Protein AF-A0A662YJ59-F1 (afdb_monomer)

Mean predicted aligned error: 14.75 Å

Foldseek 3Di:
DDDDDDDDDDDDDDDDDDPDDDPPPPDPPPVCPVVVVVVVVVPPDPFDDKFKFFWADDPDPQKTKTKGWDWDQDPPPRDIDIDIDIAIEGHNVSPDDHGFMFIWGADDDPDPGYGIYTDDGPDDDDD

pLDDT: mean 77.28, std 21.91, range [37.31, 97.69]

Solvent-accessible surface area (backbone atoms only — not comparable to full-atom values): 8258 Å² total; per-residue (Å²): 141,81,89,77,89,81,83,92,79,89,83,81,88,82,86,88,86,80,94,82,72,76,85,69,74,77,71,80,56,81,84,54,64,68,56,61,60,55,57,67,71,58,77,70,68,88,71,79,80,67,46,61,30,35,30,72,42,67,87,49,85,49,31,36,36,31,39,32,73,43,81,44,66,39,90,89,77,63,51,76,44,81,48,76,50,79,44,42,27,37,35,90,81,64,82,72,56,68,55,19,33,36,35,33,38,78,51,74,72,80,48,100,71,29,38,31,32,63,75,46,76,78,41,81,56,89,128

Nearest PDB structures (foldseek):
  7bog-assembly1_Q  TM=9.750E-01  e=1.475E-09  Escherichia coli K-12
  8fmw-assembly1_Q  TM=9.806E-01  e=3.264E-09  Borreliella burgdorferi B31
  7ryh-assembly1_q  TM=9.767E-01  e=4.334E-09  Acinetobacter baumannii AB0057
  8uu8-assembly1_q  TM=9.614E-01  e=5.756E-09  Listeria innocua
  4v61-assembly1_AQ  TM=9.053E-01  e=2.820E-08  Spinacia oleracea

Secondary structure (DSSP, 8-state):
-------------------------PPPPGGGHHHHHHHHTT----PPPPEEEEEEEEEETTEEEEEEEEEEE-TTT--EEEEEEEEEEE-SS--PPTT-EEEEEE-S-SSSSEEEEEEEEEEPPP-

Radius of gyration: 36.45 Å; Cα contacts (8 Å, |Δi|>4): 183; chains: 1; bounding box: 89×34×108 Å

Structure (mmCIF, N/CA/C/O backbone):
data_AF-A0A662YJ59-F1
#
_entry.id   AF-A0A662YJ59-F1
#
loop_
_atom_site.group_PDB
_atom_site.id
_atom_site.type_symbol
_atom_site.label_atom_id
_atom_site.label_alt_id
_atom_site.label_comp_id
_atom_site.label_asym_id
_atom_site.label_entity_id
_atom_site.label_seq_id
_atom_site.pdbx_PDB_ins_code
_atom_site.Cartn_x
_atom_site.Cartn_y
_atom_site.Cartn_z
_atom_site.occupancy
_atom_site.B_iso_or_equiv
_atom_site.auth_seq_id
_atom_site.auth_comp_id
_atom_site.auth_asym_id
_atom_site.auth_atom_id
_atom_site.pdbx_PDB_model_num
ATOM 1 N N . MET A 1 1 ? -72.905 0.671 -84.821 1.00 39.66 1 MET A N 1
ATOM 2 C CA . MET A 1 1 ? -72.438 -0.601 -85.417 1.00 39.66 1 MET A CA 1
ATOM 3 C C . MET A 1 1 ? -71.381 -1.158 -84.478 1.00 39.66 1 MET A C 1
ATOM 5 O O . MET A 1 1 ? -70.405 -0.465 -84.283 1.00 39.66 1 MET A O 1
ATOM 9 N N . ILE A 1 2 ? -71.485 -2.281 -83.779 1.00 41.47 2 ILE A N 1
ATOM 10 C CA . ILE A 1 2 ? -72.395 -3.428 -83.763 1.00 41.47 2 ILE A CA 1
ATOM 11 C C . ILE A 1 2 ? -72.377 -3.929 -82.307 1.00 41.47 2 ILE A C 1
ATOM 13 O O . ILE A 1 2 ? -71.317 -4.007 -81.693 1.00 41.47 2 ILE A O 1
ATOM 17 N N . ALA A 1 3 ? -73.547 -4.252 -81.766 1.00 42.38 3 ALA A N 1
ATOM 18 C CA . ALA A 1 3 ? -73.689 -5.067 -80.566 1.00 42.38 3 ALA A CA 1
ATOM 19 C C . ALA A 1 3 ? -73.486 -6.548 -80.919 1.00 42.38 3 ALA A C 1
ATOM 21 O O . ALA A 1 3 ? -74.060 -6.982 -81.909 1.00 42.38 3 ALA A O 1
ATOM 22 N N . LEU A 1 4 ? -72.756 -7.321 -80.109 1.00 44.25 4 LEU A N 1
ATOM 23 C CA . LEU A 1 4 ? -72.927 -8.778 -79.936 1.00 44.25 4 LEU A CA 1
ATOM 24 C C . LEU A 1 4 ? -72.083 -9.2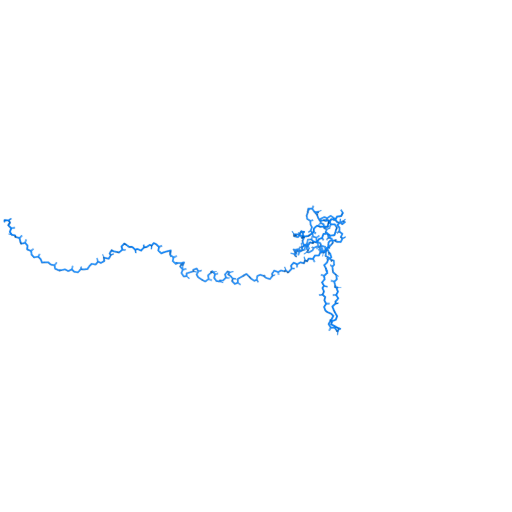13 -78.717 1.00 44.25 4 LEU A C 1
ATOM 26 O O . LEU A 1 4 ? -70.880 -8.998 -78.707 1.00 44.25 4 LEU A O 1
ATOM 30 N N . LEU A 1 5 ? -72.738 -9.587 -77.604 1.00 45.75 5 LEU A N 1
ATOM 31 C CA . LEU A 1 5 ? -72.899 -10.979 -77.112 1.00 45.75 5 LEU A CA 1
ATOM 32 C C . LEU A 1 5 ? -71.597 -11.541 -76.485 1.00 45.75 5 LEU A C 1
ATOM 34 O O . LEU A 1 5 ? -70.554 -11.469 -77.104 1.00 45.75 5 LEU A O 1
ATOM 38 N N . LYS A 1 6 ? -71.550 -12.201 -75.321 1.00 42.75 6 LYS A N 1
ATOM 39 C CA . LYS A 1 6 ? -72.564 -12.841 -74.469 1.00 42.75 6 LYS A CA 1
ATOM 40 C C . LYS A 1 6 ? -71.873 -13.320 -73.171 1.00 42.75 6 LYS A C 1
ATOM 42 O O . LYS A 1 6 ? -70.722 -13.727 -73.238 1.00 42.75 6 LYS A O 1
ATOM 47 N N . CYS A 1 7 ? -72.650 -13.374 -72.084 1.00 37.31 7 CYS A N 1
ATOM 48 C CA . CYS A 1 7 ? -72.595 -14.318 -70.947 1.00 37.31 7 CYS A CA 1
ATOM 49 C C . CYS A 1 7 ? -71.310 -14.390 -70.093 1.00 37.31 7 CYS A C 1
ATOM 51 O O . CYS A 1 7 ? -70.270 -14.853 -70.530 1.00 37.31 7 CYS A O 1
ATOM 53 N N . CYS A 1 8 ? -71.351 -13.895 -68.852 1.00 49.09 8 CYS A N 1
ATOM 54 C CA . CYS A 1 8 ? -71.787 -14.624 -67.641 1.00 49.09 8 CYS A CA 1
ATOM 55 C C . CYS A 1 8 ? -70.933 -15.855 -67.302 1.00 49.09 8 CYS A C 1
ATOM 57 O O . CYS A 1 8 ? -71.225 -16.945 -67.780 1.00 49.09 8 CYS A O 1
ATOM 59 N N . ALA A 1 9 ? -70.005 -15.691 -66.358 1.00 46.09 9 ALA A N 1
ATOM 60 C CA . ALA A 1 9 ? -69.806 -16.644 -65.268 1.00 46.09 9 ALA A CA 1
ATOM 61 C C . ALA A 1 9 ? -69.071 -15.940 -64.117 1.00 46.09 9 ALA A C 1
ATOM 63 O O . ALA A 1 9 ? -67.917 -15.542 -64.233 1.00 46.09 9 ALA A O 1
ATOM 64 N N . ASN A 1 10 ? -69.803 -15.746 -63.027 1.00 55.22 10 ASN A N 1
ATOM 65 C CA . ASN A 1 10 ? -69.285 -15.483 -61.693 1.00 55.22 10 ASN A CA 1
ATOM 66 C C . ASN A 1 10 ? -68.456 -16.698 -61.232 1.00 55.22 10 ASN A C 1
ATOM 68 O O . ASN A 1 10 ? -68.911 -17.807 -61.495 1.00 55.22 10 ASN A O 1
ATOM 72 N N . VAL A 1 11 ? -67.318 -16.494 -60.555 1.00 47.06 11 VAL A N 1
ATOM 73 C CA . VAL A 1 11 ? -66.827 -17.287 -59.400 1.00 47.06 11 VAL A CA 1
ATOM 74 C C . VAL A 1 11 ? -65.500 -16.683 -58.896 1.00 47.06 11 VAL A C 1
ATOM 76 O O . VAL A 1 11 ? -64.487 -16.686 -59.585 1.00 47.06 11 VAL A O 1
ATOM 79 N N . GLU A 1 12 ? -65.631 -16.063 -57.720 1.00 48.34 12 GLU A N 1
ATOM 80 C CA . GLU A 1 12 ? -64.751 -15.976 -56.541 1.00 48.34 12 GLU A CA 1
ATOM 81 C C . GLU A 1 12 ? -63.227 -15.766 -56.641 1.00 48.34 12 GLU A C 1
ATOM 83 O O . GLU A 1 12 ? -62.503 -16.506 -57.290 1.00 48.34 12 GLU A O 1
ATOM 88 N N . ASN A 1 13 ? -62.801 -14.753 -55.866 1.00 54.44 13 ASN A N 1
ATOM 89 C CA . ASN A 1 13 ? -61.650 -14.688 -54.952 1.00 54.44 13 ASN A CA 1
ATOM 90 C C . ASN A 1 13 ? -60.383 -15.479 -55.316 1.00 54.44 13 ASN A C 1
ATOM 92 O O . ASN A 1 13 ? -60.414 -16.697 -55.391 1.00 54.44 13 ASN A O 1
ATOM 96 N N . ASP A 1 14 ? -59.229 -14.803 -55.335 1.00 40.66 14 ASP A N 1
ATOM 97 C CA . ASP A 1 14 ? -58.350 -14.829 -54.157 1.00 40.66 14 ASP A CA 1
ATOM 98 C C . ASP A 1 14 ? -57.154 -13.858 -54.277 1.00 40.66 14 ASP A C 1
ATOM 100 O O . ASP A 1 14 ? -56.597 -13.648 -55.351 1.00 40.66 14 ASP A O 1
ATOM 104 N N . GLU A 1 15 ? -56.810 -13.269 -53.127 1.00 40.19 15 GLU A N 1
ATOM 105 C CA . GLU A 1 15 ? -55.521 -12.666 -52.730 1.00 40.19 15 GLU A CA 1
ATOM 106 C C . GLU A 1 15 ? -54.945 -11.519 -53.606 1.00 40.19 15 GLU A C 1
ATOM 108 O O . GLU A 1 15 ? -54.455 -11.671 -54.717 1.00 40.19 15 GLU A O 1
ATOM 113 N N . GLY A 1 16 ? -54.909 -10.266 -53.145 1.00 40.56 16 GLY A N 1
ATOM 114 C CA . GLY A 1 16 ? -54.176 -9.871 -51.941 1.00 40.56 16 GLY A CA 1
ATOM 115 C C . GLY A 1 16 ? -52.839 -9.209 -52.306 1.00 40.56 16 GLY A C 1
ATOM 116 O O . GLY A 1 16 ? -51.772 -9.750 -52.041 1.00 40.56 16 GLY A O 1
ATOM 117 N N . ARG A 1 17 ? -52.871 -8.010 -52.907 1.00 46.81 17 ARG A N 1
ATOM 118 C CA . ARG A 1 17 ? -51.664 -7.212 -53.186 1.00 46.81 17 ARG A CA 1
ATOM 119 C C . ARG A 1 17 ? -51.689 -5.934 -52.352 1.00 46.81 17 ARG A C 1
ATOM 121 O O . ARG A 1 17 ? -52.362 -4.975 -52.705 1.00 46.81 17 ARG A O 1
ATOM 128 N N . CYS A 1 18 ? -50.941 -5.914 -51.248 1.00 38.19 18 CYS A N 1
ATOM 129 C CA . CYS A 1 18 ? -50.694 -4.694 -50.481 1.00 38.19 18 CYS A CA 1
ATOM 130 C C . CYS A 1 18 ? -49.188 -4.414 -50.419 1.00 38.19 18 CYS A C 1
ATOM 132 O O . CYS A 1 18 ? -48.451 -4.952 -49.591 1.00 38.19 18 CYS A O 1
ATOM 134 N N . TRP A 1 19 ? -48.738 -3.574 -51.350 1.00 42.59 19 TRP A N 1
ATOM 135 C CA . TRP A 1 19 ? -47.415 -2.962 -51.371 1.00 42.59 19 TRP A CA 1
ATOM 136 C C . TRP A 1 19 ? -47.413 -1.701 -50.505 1.00 42.59 19 TRP A C 1
ATOM 138 O O . TRP A 1 19 ? -47.617 -0.609 -51.013 1.00 42.59 19 TRP A O 1
ATOM 148 N N . SER A 1 20 ? -47.169 -1.849 -49.204 1.00 54.03 20 SER A N 1
ATOM 149 C CA . SER A 1 20 ? -46.551 -0.809 -48.362 1.00 54.03 20 SER A CA 1
ATOM 150 C C . SER A 1 20 ? -46.378 -1.334 -46.939 1.00 54.03 20 SER A C 1
ATOM 152 O O . SER A 1 20 ? -47.040 -0.899 -45.997 1.00 54.03 20 SER A O 1
ATOM 154 N N . LYS A 1 21 ? -45.481 -2.296 -46.752 1.00 49.78 21 LYS A N 1
ATOM 155 C CA . LYS A 1 21 ? -44.888 -2.516 -45.436 1.00 49.78 21 LYS A CA 1
ATOM 156 C C . LYS A 1 21 ? -43.401 -2.307 -45.615 1.00 49.78 21 LYS A C 1
ATOM 158 O O . LYS A 1 21 ? -42.762 -3.018 -46.383 1.00 49.78 21 LYS A O 1
ATOM 163 N N . GLN A 1 22 ? -42.869 -1.290 -44.945 1.00 49.50 22 GLN A N 1
ATOM 164 C CA . GLN A 1 22 ? -41.433 -1.214 -44.713 1.00 49.50 22 GLN A CA 1
ATOM 165 C C . GLN A 1 22 ? -40.961 -2.571 -44.178 1.00 49.50 22 GLN A C 1
ATOM 167 O O . GLN A 1 22 ? -41.753 -3.230 -43.493 1.00 49.50 22 GLN A O 1
ATOM 172 N N . PRO A 1 23 ? -39.719 -3.010 -44.440 1.00 46.97 23 PRO A N 1
ATOM 173 C CA . PRO A 1 23 ? -39.192 -4.156 -43.726 1.00 46.97 23 PRO A CA 1
ATOM 174 C C . PRO A 1 23 ? -39.176 -3.778 -42.245 1.00 46.97 23 PRO A C 1
ATOM 176 O O . PRO A 1 23 ? -38.282 -3.084 -41.763 1.00 46.97 23 PRO A O 1
ATOM 179 N N . THR A 1 24 ? -40.205 -4.191 -41.507 1.00 61.34 24 THR A N 1
ATOM 180 C CA . THR A 1 24 ? -40.142 -4.203 -40.056 1.00 61.34 24 THR A CA 1
ATOM 181 C C . THR A 1 24 ? -38.949 -5.088 -39.758 1.00 61.34 24 THR A C 1
ATOM 183 O O . THR A 1 24 ? -38.960 -6.251 -40.173 1.00 61.34 24 THR A O 1
ATOM 186 N N . LYS A 1 25 ? -37.902 -4.534 -39.127 1.00 53.22 25 LYS A N 1
ATOM 187 C CA . LYS A 1 25 ? -36.762 -5.326 -38.649 1.00 53.22 25 LYS A CA 1
ATOM 188 C C . LYS A 1 25 ? -37.327 -6.625 -38.071 1.00 53.22 25 LYS A C 1
ATOM 190 O O . LYS A 1 25 ? -38.227 -6.519 -37.230 1.00 53.22 25 LYS A O 1
ATOM 195 N N . PRO A 1 26 ? -36.891 -7.811 -38.535 1.00 55.66 26 PRO A N 1
ATOM 196 C CA . PRO A 1 26 ? -37.402 -9.046 -37.974 1.00 55.66 26 PRO A CA 1
ATOM 197 C C . PRO A 1 26 ? -37.179 -8.966 -36.468 1.00 55.66 26 PRO A C 1
ATOM 199 O O . PRO A 1 26 ? -36.065 -8.692 -36.010 1.00 55.66 26 PRO A O 1
ATOM 202 N N . ALA A 1 27 ? -38.262 -9.110 -35.702 1.00 54.28 27 ALA A N 1
ATOM 203 C CA . ALA A 1 27 ? -38.144 -9.237 -34.263 1.00 54.28 27 ALA A CA 1
ATOM 204 C C . ALA A 1 27 ? -37.140 -10.370 -34.003 1.00 54.28 27 ALA A C 1
ATOM 206 O O . ALA A 1 27 ? -37.242 -11.402 -34.676 1.00 54.28 27 ALA A O 1
ATOM 207 N N . PRO A 1 28 ? -36.165 -10.200 -33.087 1.00 52.88 28 PRO A N 1
ATOM 208 C CA . PRO A 1 28 ? -35.259 -11.289 -32.761 1.00 52.88 28 PRO A CA 1
ATOM 209 C C . PRO A 1 28 ? -36.129 -12.486 -32.393 1.00 52.88 28 PRO A C 1
ATOM 211 O O . PRO A 1 28 ? -37.007 -12.371 -31.528 1.00 52.88 28 PRO A O 1
ATOM 214 N N . SER A 1 29 ? -35.953 -13.582 -33.130 1.00 48.78 29 SER A N 1
ATOM 215 C CA . SER A 1 29 ? -36.734 -14.798 -32.955 1.00 48.78 29 SER A CA 1
ATOM 216 C C . SER A 1 29 ? -36.739 -15.171 -31.472 1.00 48.78 29 SER A C 1
ATOM 218 O O . SER A 1 29 ? -35.742 -15.016 -30.764 1.00 48.78 29 SER A O 1
ATOM 220 N N . THR A 1 30 ? -37.887 -15.628 -30.970 1.00 50.31 30 THR A N 1
ATOM 221 C CA . THR A 1 30 ? -38.141 -15.903 -29.543 1.00 50.31 30 THR A CA 1
ATOM 222 C C . THR A 1 30 ? -37.126 -16.869 -28.902 1.00 50.31 30 THR A C 1
ATOM 224 O O . THR A 1 30 ? -37.043 -16.940 -27.677 1.00 50.31 30 THR A O 1
ATOM 227 N N . ALA A 1 31 ? -36.287 -17.538 -29.700 1.00 46.28 31 ALA A N 1
ATOM 228 C CA . ALA A 1 31 ? -35.137 -18.322 -29.257 1.00 46.28 31 ALA A CA 1
ATOM 229 C C . ALA A 1 31 ? -34.014 -17.492 -28.588 1.00 46.28 31 ALA A C 1
AT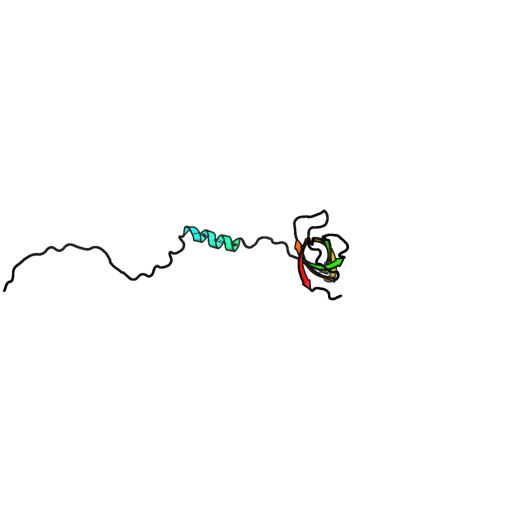OM 231 O O . ALA A 1 31 ? -33.329 -18.015 -27.720 1.00 46.28 31 ALA A O 1
ATOM 232 N N . GLY A 1 32 ? -33.865 -16.197 -28.899 1.00 46.66 32 GLY A N 1
ATOM 233 C CA . GLY A 1 32 ? -32.797 -15.342 -28.345 1.00 46.66 32 GLY A CA 1
ATOM 234 C C . GLY A 1 32 ? -33.186 -14.493 -27.124 1.00 46.66 32 GLY A C 1
ATOM 235 O O . GLY A 1 32 ? -32.335 -13.850 -26.510 1.00 46.66 32 GLY A O 1
ATOM 236 N N . ARG A 1 33 ? -34.468 -14.459 -26.724 1.00 47.50 33 ARG A N 1
ATOM 237 C CA . ARG A 1 33 ? -34.917 -13.598 -25.604 1.00 47.50 33 ARG A CA 1
ATOM 238 C C . ARG A 1 33 ? -34.513 -14.119 -24.222 1.00 47.50 33 ARG A C 1
ATOM 240 O O . ARG A 1 33 ? -34.410 -13.323 -23.293 1.00 47.50 33 ARG A O 1
ATOM 247 N N . LYS A 1 34 ? -34.244 -15.422 -24.081 1.00 46.59 34 LYS A N 1
ATOM 248 C CA . LYS A 1 34 ? -33.732 -16.002 -22.825 1.00 46.59 34 LYS A CA 1
ATOM 249 C C . LYS A 1 34 ? -32.219 -15.818 -22.649 1.00 46.59 34 LYS A C 1
ATOM 251 O O . LYS A 1 34 ? -31.743 -15.854 -21.519 1.00 46.59 34 LYS A O 1
ATOM 256 N N . GLU A 1 35 ? -31.475 -15.547 -23.721 1.00 47.19 35 GLU A N 1
ATOM 257 C CA . GLU A 1 35 ? -30.014 -15.389 -23.667 1.00 47.19 35 GLU A CA 1
ATOM 258 C C . GLU A 1 35 ? -29.584 -13.955 -23.310 1.00 47.19 35 GLU A C 1
ATOM 260 O O . GLU A 1 35 ? -28.634 -13.768 -22.550 1.00 47.19 35 GLU A O 1
ATOM 265 N N . ALA A 1 36 ? -30.330 -12.932 -23.748 1.00 46.38 36 ALA A N 1
ATOM 266 C CA . ALA A 1 36 ? -29.988 -11.529 -23.481 1.00 46.38 36 ALA A CA 1
ATOM 267 C C . ALA A 1 36 ? -30.184 -11.105 -22.007 1.00 46.38 36 ALA A C 1
ATOM 269 O O . ALA A 1 36 ? -29.376 -10.348 -21.468 1.00 46.38 36 ALA A O 1
ATOM 270 N N . ALA A 1 37 ? -31.213 -11.620 -21.321 1.00 50.53 37 ALA A N 1
ATOM 271 C CA . ALA A 1 37 ? -31.462 -11.309 -19.906 1.00 50.53 37 ALA A CA 1
ATOM 272 C C . ALA A 1 37 ? -30.509 -12.059 -18.949 1.00 50.53 37 ALA A C 1
ATOM 274 O O . ALA A 1 37 ? -30.147 -11.530 -17.899 1.00 50.53 37 ALA A O 1
ATOM 275 N N . ALA A 1 38 ? -30.047 -13.255 -19.331 1.00 48.88 38 ALA A N 1
ATOM 276 C CA . ALA A 1 38 ? -29.118 -14.066 -18.539 1.00 48.88 38 ALA A CA 1
ATOM 277 C C . ALA A 1 38 ? -27.665 -13.545 -18.569 1.00 48.88 38 ALA A C 1
ATOM 279 O O . ALA A 1 38 ? -26.893 -13.805 -17.644 1.00 48.88 38 ALA A O 1
ATOM 280 N N . PHE A 1 39 ? -27.272 -12.807 -19.615 1.00 53.50 39 PHE A N 1
ATOM 281 C CA . PHE A 1 39 ? -25.944 -12.189 -19.713 1.00 53.50 39 PHE A CA 1
ATOM 282 C C . PHE A 1 39 ? -25.827 -10.916 -18.856 1.00 53.50 39 PHE A C 1
ATOM 284 O O . PHE A 1 39 ? -24.790 -10.690 -18.231 1.00 53.50 39 PHE A O 1
ATOM 291 N N . ALA A 1 40 ? -26.907 -10.133 -18.751 1.00 53.53 40 ALA A N 1
ATOM 292 C CA . ALA A 1 40 ? -26.973 -8.946 -17.896 1.00 53.53 40 ALA A CA 1
ATOM 293 C C . ALA A 1 40 ? -26.937 -9.297 -16.395 1.00 53.53 40 ALA A C 1
ATOM 295 O O . ALA A 1 40 ? -26.295 -8.603 -15.612 1.00 53.53 40 ALA A O 1
ATOM 296 N N . SER A 1 41 ? -27.537 -10.424 -15.987 1.00 54.38 41 SER A N 1
ATOM 297 C CA . SER A 1 41 ? -27.478 -10.911 -14.599 1.00 54.38 41 SER A CA 1
ATOM 298 C C . SER A 1 41 ? -26.175 -11.643 -14.242 1.00 54.38 41 SER A C 1
ATOM 300 O O . SER A 1 41 ? -25.983 -12.018 -13.088 1.00 54.38 41 SER A O 1
ATOM 302 N N . ARG A 1 42 ? -25.274 -11.878 -15.208 1.00 56.03 42 ARG A N 1
ATOM 303 C CA . ARG A 1 42 ? -23.976 -12.557 -15.000 1.00 56.03 42 ARG A CA 1
ATOM 304 C C . ARG A 1 42 ? -22.854 -11.607 -14.585 1.00 56.03 42 ARG A C 1
ATOM 306 O O . ARG A 1 42 ? -21.768 -12.050 -14.216 1.00 56.03 42 ARG A O 1
ATOM 313 N N . GLN A 1 43 ? -23.122 -10.306 -14.611 1.00 60.50 43 GLN A N 1
ATOM 314 C CA . GLN A 1 43 ? -22.178 -9.242 -14.279 1.00 60.50 43 GLN A CA 1
ATOM 315 C C . GLN A 1 43 ? -22.161 -8.978 -12.767 1.00 60.50 43 GLN A C 1
ATOM 317 O O . GLN A 1 43 ? -22.276 -7.855 -12.294 1.00 60.50 43 GLN A O 1
ATOM 322 N N . SER A 1 44 ? -22.018 -10.039 -11.982 1.00 57.78 44 SER A N 1
ATOM 323 C CA . SER A 1 44 ? -21.685 -9.957 -10.560 1.00 57.78 44 SER A CA 1
ATOM 324 C C . SER A 1 44 ? -20.560 -10.944 -10.263 1.00 57.78 44 SER A C 1
ATOM 326 O O . SER A 1 44 ? -20.636 -11.758 -9.344 1.00 57.78 44 SER A O 1
ATOM 328 N N . SER A 1 45 ? -19.513 -10.935 -11.090 1.00 62.44 45 SER A N 1
ATOM 329 C CA . SER A 1 45 ? -18.280 -11.635 -10.749 1.00 62.44 45 SER A CA 1
ATOM 330 C C . SER A 1 45 ? -17.733 -11.016 -9.465 1.00 62.44 45 SER A C 1
ATOM 332 O O . SER A 1 45 ? -17.569 -9.796 -9.409 1.00 62.44 45 SER A O 1
ATOM 334 N N . GLY A 1 46 ? -17.464 -11.838 -8.447 1.00 68.12 46 GLY A N 1
ATOM 335 C CA . GLY A 1 46 ? -16.841 -11.444 -7.181 1.00 68.12 46 GLY A CA 1
ATOM 336 C C . GLY A 1 46 ? -15.418 -10.920 -7.380 1.00 68.12 46 GLY A C 1
ATOM 337 O O . GLY A 1 46 ? -14.447 -11.575 -7.012 1.00 68.12 46 GLY A O 1
ATOM 338 N N . ALA A 1 47 ? -15.292 -9.752 -8.001 1.00 74.94 47 ALA A N 1
ATOM 339 C CA . ALA A 1 47 ? -14.030 -9.089 -8.237 1.00 74.94 47 ALA A CA 1
ATOM 340 C C . ALA A 1 47 ? -13.461 -8.637 -6.890 1.00 74.94 47 ALA A C 1
ATOM 342 O O . ALA A 1 47 ? -14.126 -7.968 -6.091 1.00 74.94 47 ALA A O 1
ATOM 343 N N . MET A 1 48 ? -12.223 -9.041 -6.615 1.00 83.38 48 MET A N 1
ATOM 344 C CA . MET A 1 48 ? -11.529 -8.611 -5.410 1.00 83.38 48 MET A CA 1
ATOM 345 C C . MET A 1 48 ? -11.276 -7.101 -5.459 1.00 83.38 48 MET A C 1
ATOM 347 O O . MET A 1 48 ? -10.917 -6.545 -6.494 1.00 83.38 48 MET A O 1
ATOM 351 N N . LYS A 1 49 ? -11.464 -6.438 -4.316 1.00 89.50 49 LYS A N 1
ATOM 352 C CA . LYS A 1 49 ? -11.353 -4.979 -4.204 1.00 89.50 49 LYS A CA 1
ATOM 353 C C . LYS A 1 49 ? -9.887 -4.541 -4.355 1.00 89.50 49 LYS A C 1
ATOM 355 O O . LYS A 1 49 ? -9.046 -5.084 -3.629 1.00 89.50 49 LYS A O 1
ATOM 360 N N . PRO A 1 50 ? -9.574 -3.565 -5.227 1.00 93.56 50 PRO A N 1
ATOM 361 C CA . PRO A 1 50 ? -8.232 -3.001 -5.310 1.00 93.56 50 PRO A CA 1
ATOM 362 C C . PRO A 1 50 ? -7.880 -2.238 -4.027 1.00 93.56 50 PRO A C 1
ATOM 364 O O . PRO A 1 50 ? -8.759 -1.777 -3.291 1.00 93.56 50 PRO A O 1
ATOM 367 N N . LEU A 1 51 ? -6.583 -2.116 -3.748 1.00 94.38 51 LEU A N 1
ATOM 368 C CA . LEU A 1 51 ? -6.058 -1.351 -2.615 1.00 94.38 51 LEU A CA 1
ATOM 369 C C . LEU A 1 51 ? -5.294 -0.129 -3.112 1.00 94.38 51 LEU A C 1
ATOM 371 O O . LEU A 1 51 ? -4.685 -0.163 -4.172 1.00 94.38 51 LEU A O 1
ATOM 375 N N . PHE A 1 52 ? -5.274 0.927 -2.308 1.00 95.19 52 PHE A N 1
ATOM 376 C CA . PHE A 1 52 ? -4.489 2.128 -2.579 1.00 95.19 52 PHE A CA 1
ATOM 377 C C . PHE A 1 52 ? -3.462 2.319 -1.473 1.00 95.19 52 PHE A C 1
ATOM 379 O O . PHE A 1 52 ? -3.759 2.084 -0.296 1.00 95.19 52 PHE A O 1
ATOM 386 N N . GLY A 1 53 ? -2.254 2.730 -1.839 1.00 95.44 53 GLY A N 1
ATOM 387 C CA . GLY A 1 53 ? -1.176 2.892 -0.875 1.00 95.44 53 GLY A CA 1
ATOM 388 C C . GLY A 1 53 ? -0.025 3.739 -1.386 1.00 95.44 53 GLY A C 1
ATOM 389 O O . GLY A 1 53 ? 0.032 4.091 -2.561 1.00 95.44 53 GLY A O 1
ATOM 390 N N . LYS A 1 54 ? 0.885 4.063 -0.470 1.00 95.50 54 LYS A N 1
ATOM 391 C CA . LYS A 1 54 ? 2.100 4.832 -0.745 1.00 95.50 54 LYS A CA 1
ATOM 392 C C . LYS A 1 54 ? 3.302 3.902 -0.863 1.00 95.50 54 LYS A C 1
ATOM 394 O O . LYS A 1 54 ? 3.430 2.964 -0.075 1.00 95.50 54 LYS A O 1
ATOM 399 N N . ILE A 1 55 ? 4.210 4.168 -1.794 1.00 95.44 55 ILE A N 1
ATOM 400 C CA . ILE A 1 55 ? 5.456 3.405 -1.918 1.00 95.44 55 ILE A CA 1
ATOM 401 C C . ILE A 1 55 ? 6.445 3.825 -0.828 1.00 95.44 55 ILE A C 1
ATOM 403 O O . ILE A 1 55 ? 6.774 5.002 -0.686 1.00 95.44 55 ILE A O 1
ATOM 407 N N . VAL A 1 56 ? 6.933 2.846 -0.063 1.00 95.25 56 VAL A N 1
ATOM 408 C CA . VAL A 1 56 ? 7.913 3.049 1.018 1.00 95.25 56 VAL A CA 1
ATOM 409 C C . VAL A 1 56 ? 9.329 2.737 0.560 1.00 95.25 56 VAL A C 1
ATOM 411 O O . VAL A 1 56 ? 10.261 3.442 0.933 1.00 95.25 56 VAL A O 1
ATOM 414 N N . SER A 1 57 ? 9.523 1.669 -0.220 1.00 94.81 57 SER A N 1
ATOM 415 C CA . SER A 1 57 ? 10.860 1.302 -0.688 1.00 94.81 57 SER A CA 1
ATOM 416 C C . SER A 1 57 ? 10.848 0.647 -2.061 1.00 94.81 57 SER A C 1
ATOM 418 O O . SER A 1 57 ? 10.150 -0.354 -2.250 1.00 94.81 57 SER A O 1
ATOM 420 N N . ASN A 1 58 ? 11.723 1.141 -2.934 1.00 93.88 58 ASN A N 1
ATOM 421 C CA . ASN A 1 58 ? 12.070 0.553 -4.225 1.00 93.88 58 ASN A CA 1
ATOM 422 C C . ASN A 1 58 ? 13.535 0.054 -4.226 1.00 93.88 58 ASN A C 1
ATOM 424 O O . ASN A 1 58 ? 14.366 0.482 -5.011 1.00 93.88 58 ASN A O 1
ATOM 428 N N . LYS A 1 59 ? 13.905 -0.780 -3.244 1.00 91.94 59 LYS A N 1
ATOM 429 C CA . LYS A 1 59 ? 15.279 -1.323 -3.139 1.00 91.94 59 LYS A CA 1
ATOM 430 C C . LYS A 1 59 ? 15.446 -2.684 -3.822 1.00 91.94 59 LYS A C 1
ATOM 432 O O . LYS A 1 59 ? 16.552 -3.206 -3.879 1.00 91.94 59 LYS A O 1
ATOM 437 N N . MET A 1 60 ? 14.349 -3.311 -4.234 1.00 92.19 60 MET A N 1
ATOM 438 C CA . MET A 1 60 ? 14.334 -4.677 -4.756 1.00 92.19 60 MET A CA 1
ATOM 439 C C . MET A 1 60 ? 14.052 -4.638 -6.253 1.00 92.19 60 MET A C 1
ATOM 441 O O . MET A 1 60 ? 13.326 -3.775 -6.716 1.00 92.19 60 MET A O 1
ATOM 445 N N . GLN A 1 61 ? 14.572 -5.618 -6.984 1.00 92.31 61 GLN A N 1
ATOM 446 C CA . GLN A 1 61 ? 14.332 -5.743 -8.421 1.00 92.31 61 GLN A CA 1
ATOM 447 C C . GLN A 1 61 ? 12.880 -6.155 -8.702 1.00 92.31 61 GLN A C 1
ATOM 449 O O . GLN A 1 61 ? 12.374 -7.094 -8.058 1.00 92.31 61 GLN A O 1
ATOM 454 N N . LYS A 1 62 ? 1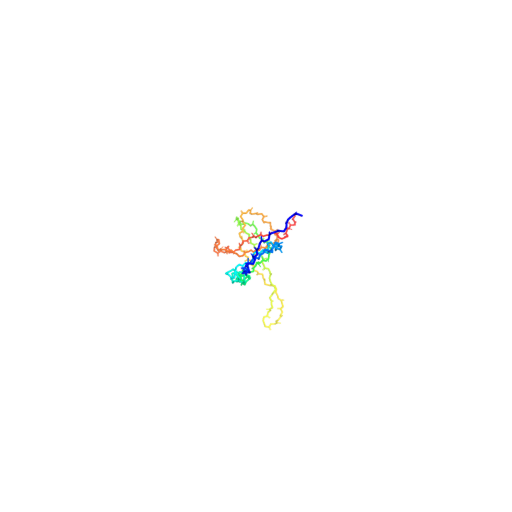2.230 -5.499 -9.673 1.00 92.31 62 LYS A N 1
ATOM 455 C CA . LYS A 1 62 ? 10.870 -5.804 -10.150 1.00 92.31 62 LYS A CA 1
ATOM 456 C C . LYS A 1 62 ? 9.808 -5.800 -9.057 1.00 92.31 62 LYS A C 1
ATOM 458 O O . LYS A 1 62 ? 8.861 -6.606 -9.069 1.00 92.31 62 LYS A O 1
ATOM 463 N N . SER A 1 63 ? 10.050 -5.079 -7.962 1.00 95.06 63 SER A N 1
ATOM 464 C CA . SER A 1 63 ? 9.230 -5.183 -6.756 1.00 95.06 63 SER A CA 1
ATOM 465 C C . SER A 1 63 ? 9.343 -4.014 -5.813 1.00 95.06 63 SER A C 1
ATOM 467 O O . SER A 1 63 ? 10.417 -3.667 -5.328 1.00 95.06 63 SER A O 1
ATOM 469 N N . VAL A 1 64 ? 8.176 -3.561 -5.376 1.00 95.56 64 VAL A N 1
ATOM 470 C CA . VAL A 1 64 ? 8.048 -2.415 -4.487 1.00 95.56 64 VAL A CA 1
ATOM 471 C C . VAL A 1 64 ? 7.325 -2.782 -3.201 1.00 95.56 64 VAL A C 1
ATOM 473 O O . VAL A 1 64 ? 6.463 -3.668 -3.148 1.00 95.56 64 VAL A O 1
ATOM 476 N N . LEU A 1 65 ? 7.712 -2.106 -2.121 1.00 96.06 65 LEU A N 1
ATOM 477 C CA . LEU A 1 65 ? 7.042 -2.211 -0.833 1.00 96.06 65 LEU A CA 1
ATOM 478 C C . LEU A 1 65 ? 6.027 -1.077 -0.703 1.00 96.06 65 LEU A C 1
ATOM 480 O O . LEU A 1 65 ? 6.409 0.091 -0.625 1.00 96.06 65 LEU A O 1
ATOM 484 N N . VAL A 1 66 ? 4.748 -1.431 -0.637 1.00 96.62 66 VAL A N 1
ATOM 485 C CA . VAL A 1 66 ? 3.640 -0.474 -0.581 1.00 96.62 66 VAL A CA 1
ATOM 486 C C . VAL A 1 66 ? 2.991 -0.501 0.790 1.00 96.62 66 VAL A C 1
ATOM 488 O O . VAL A 1 66 ? 2.667 -1.559 1.327 1.00 96.62 66 VAL A O 1
ATOM 491 N N . GLU A 1 67 ? 2.788 0.674 1.359 1.00 97.12 67 GLU A N 1
ATOM 492 C CA . GLU A 1 67 ? 2.094 0.886 2.613 1.00 97.12 67 GLU A CA 1
ATOM 493 C C . GLU A 1 67 ? 0.630 1.248 2.367 1.00 97.12 67 GLU A C 1
ATOM 495 O O . GLU A 1 67 ? 0.316 2.269 1.758 1.00 97.12 67 GLU A O 1
ATOM 500 N N . VAL A 1 68 ? -0.272 0.412 2.879 1.00 96.94 68 VAL A N 1
ATOM 501 C CA . VAL A 1 68 ? -1.718 0.633 2.830 1.00 96.94 68 VAL A CA 1
ATOM 502 C C . VAL A 1 68 ? -2.204 0.954 4.236 1.00 96.94 68 VAL A C 1
ATOM 504 O O . VAL A 1 68 ? -2.134 0.119 5.146 1.00 96.94 68 VAL A O 1
ATOM 507 N N . ALA A 1 69 ? -2.722 2.167 4.400 1.00 95.88 69 ALA A N 1
ATOM 508 C CA . ALA A 1 69 ? -3.349 2.622 5.629 1.00 95.88 69 ALA A CA 1
ATOM 509 C C . ALA A 1 69 ? -4.870 2.465 5.531 1.00 95.88 69 ALA A C 1
ATOM 511 O O . ALA A 1 69 ? -5.491 2.857 4.547 1.00 95.88 69 ALA A O 1
ATOM 512 N N . ARG A 1 70 ? -5.487 1.919 6.578 1.00 95.38 70 ARG A N 1
ATOM 513 C CA . ARG A 1 70 ? -6.945 1.861 6.726 1.00 95.38 70 ARG A CA 1
ATOM 514 C C . ARG A 1 70 ? -7.353 2.308 8.116 1.00 95.38 70 ARG A C 1
ATOM 516 O O . ARG A 1 70 ? -6.677 1.997 9.096 1.00 95.38 70 ARG A O 1
ATOM 523 N N . ILE A 1 71 ? -8.475 3.001 8.212 1.00 96.69 71 ILE A N 1
ATOM 524 C CA . ILE A 1 71 ? -9.047 3.397 9.496 1.00 96.69 71 ILE A CA 1
ATOM 525 C C . ILE A 1 71 ? -9.947 2.257 9.971 1.00 96.69 71 ILE A C 1
ATOM 527 O O . ILE A 1 71 ? -10.795 1.775 9.224 1.00 96.69 71 ILE A O 1
ATOM 531 N N . VAL A 1 72 ? -9.727 1.786 11.196 1.00 96.94 72 VAL A N 1
ATOM 532 C CA . VAL A 1 72 ? -10.519 0.717 11.811 1.00 96.94 72 VAL A CA 1
ATOM 533 C C . VAL A 1 72 ? -11.065 1.218 13.140 1.00 96.94 72 VAL A C 1
ATOM 535 O O . VAL A 1 72 ? -10.368 1.911 13.880 1.00 96.94 72 VAL A O 1
ATOM 538 N N . LYS A 1 73 ? -12.319 0.873 13.427 1.00 97.38 73 LYS A N 1
ATOM 539 C CA . LYS A 1 73 ? -12.954 1.126 14.719 1.00 97.38 73 LYS A CA 1
ATOM 540 C C . LYS A 1 73 ? -12.527 0.049 15.712 1.00 97.38 73 LYS A C 1
ATOM 542 O O . LYS A 1 73 ? -12.595 -1.139 15.393 1.00 97.38 73 LYS A O 1
ATOM 547 N N . ASP A 1 74 ? -12.082 0.451 16.897 1.00 97.19 74 ASP A N 1
ATOM 548 C CA . ASP A 1 74 ? -11.824 -0.496 17.979 1.00 97.19 74 ASP A CA 1
ATOM 549 C C . ASP A 1 74 ? -13.150 -1.089 18.489 1.00 97.19 74 ASP A C 1
ATOM 551 O O . ASP A 1 74 ? -14.049 -0.309 18.817 1.00 97.19 74 ASP A O 1
ATOM 555 N N . PRO A 1 75 ? -13.324 -2.425 18.548 1.00 96.06 75 PRO A N 1
ATOM 556 C CA . PRO A 1 75 ? -14.593 -3.023 18.959 1.00 96.06 75 PRO A CA 1
ATOM 557 C C . PRO A 1 75 ? -14.980 -2.691 20.404 1.00 96.06 75 PRO A C 1
ATOM 559 O O . PRO A 1 75 ? -16.165 -2.530 20.675 1.00 96.06 75 PRO A O 1
ATOM 562 N N . LYS A 1 76 ? -14.010 -2.560 21.323 1.00 95.94 76 LYS A N 1
ATOM 563 C CA . LYS A 1 76 ? -14.301 -2.333 22.750 1.00 95.94 76 LYS A CA 1
ATOM 564 C C . LYS A 1 76 ? -14.567 -0.863 23.065 1.00 95.94 76 LYS A C 1
ATOM 566 O O . LYS A 1 76 ? -15.494 -0.547 23.798 1.00 95.94 76 LYS A O 1
ATOM 571 N N . TYR A 1 77 ? -13.742 0.029 22.518 1.00 96.38 77 TYR A N 1
ATOM 572 C CA . TYR A 1 77 ? -13.749 1.452 22.879 1.00 96.38 77 TYR A CA 1
ATOM 573 C C . TYR A 1 77 ? -14.397 2.355 21.827 1.00 96.38 77 TYR A C 1
ATOM 575 O O . TYR A 1 77 ? -14.624 3.532 22.079 1.00 96.38 77 TYR A O 1
ATOM 583 N N . GLY A 1 78 ? -14.642 1.857 20.614 1.00 95.75 78 GLY A N 1
ATOM 584 C CA . GLY A 1 78 ? -15.247 2.632 19.532 1.00 95.75 78 GLY A CA 1
ATOM 585 C C . GLY A 1 78 ? -14.371 3.742 18.938 1.00 95.75 78 GLY A C 1
ATOM 586 O O . GLY A 1 78 ? -14.800 4.387 17.983 1.00 95.75 78 GLY A O 1
ATOM 587 N N . LYS A 1 79 ? -13.147 3.949 19.443 1.00 97.69 79 LYS A N 1
ATOM 588 C CA . LYS A 1 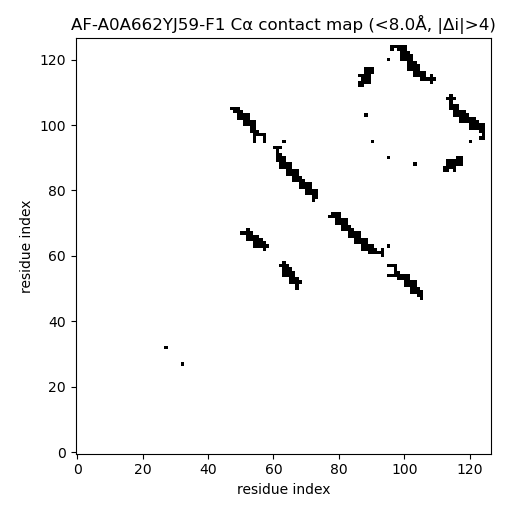79 ? -12.177 4.905 18.892 1.00 97.69 79 LYS A CA 1
ATOM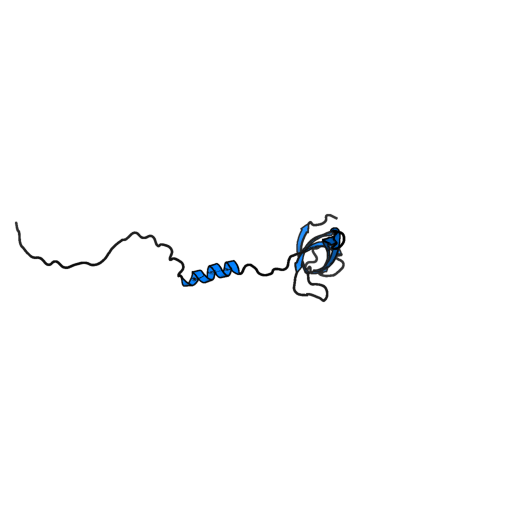 589 C C . LYS A 1 79 ? -11.697 4.444 17.514 1.00 97.69 79 LYS A C 1
ATOM 591 O O . LYS A 1 79 ? -11.366 3.274 17.317 1.00 97.69 79 LYS A O 1
ATOM 596 N N . TYR A 1 80 ? -11.618 5.373 16.566 1.00 97.69 80 TYR A N 1
ATOM 597 C CA . TYR A 1 80 ? -11.001 5.128 15.265 1.00 97.69 80 TYR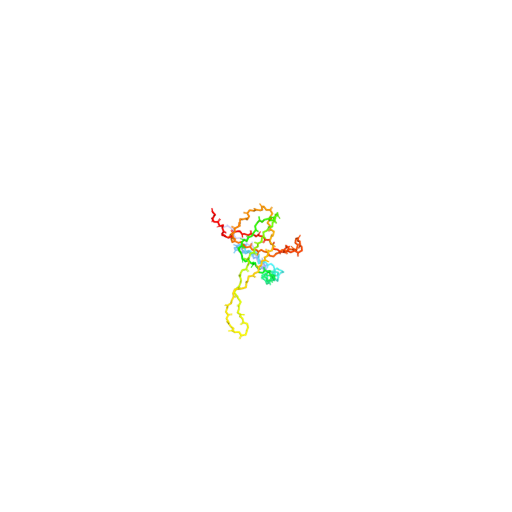 A CA 1
ATOM 598 C C . TYR A 1 80 ? -9.481 5.245 15.364 1.00 97.69 80 TYR A C 1
ATOM 600 O O . TYR A 1 80 ? -8.955 6.223 15.894 1.00 97.69 80 TYR A O 1
ATOM 608 N N . TYR A 1 81 ? -8.768 4.263 14.820 1.00 96.81 81 TYR A N 1
ATOM 609 C CA . TYR A 1 81 ? -7.314 4.302 14.708 1.00 96.81 81 TYR A CA 1
ATOM 610 C C . TYR A 1 81 ? -6.850 3.813 13.339 1.00 96.81 81 TYR A C 1
ATOM 612 O O . TYR A 1 81 ? -7.540 3.062 12.643 1.00 96.81 81 TYR A O 1
ATOM 620 N N . LYS A 1 82 ? -5.664 4.269 12.931 1.00 96.62 82 LYS A N 1
ATOM 621 C CA . LYS A 1 82 ? -5.055 3.899 11.652 1.00 96.62 82 LYS A CA 1
ATOM 622 C C . LYS A 1 82 ? -4.320 2.569 11.813 1.00 96.62 82 LYS A C 1
ATOM 624 O O . LYS A 1 82 ? -3.424 2.448 12.642 1.00 96.62 82 LYS A O 1
ATOM 629 N N . LYS A 1 83 ? -4.698 1.567 11.018 1.00 97.06 83 LYS A N 1
ATOM 630 C CA . LYS A 1 83 ? -3.946 0.321 10.840 1.00 97.06 83 LYS A CA 1
ATOM 631 C C . LYS A 1 83 ? -3.197 0.384 9.523 1.00 97.06 83 LYS A C 1
ATOM 633 O O . LYS A 1 83 ? -3.813 0.530 8.469 1.00 97.06 83 LYS A O 1
ATOM 638 N N . THR A 1 84 ? -1.897 0.171 9.599 1.00 97.25 84 THR A N 1
ATOM 639 C CA . THR A 1 84 ? -1.019 0.138 8.439 1.00 97.25 84 THR A CA 1
ATOM 640 C C . THR A 1 84 ? -0.572 -1.292 8.161 1.00 97.25 84 THR A C 1
ATOM 642 O O . THR A 1 84 ? -0.171 -2.010 9.078 1.00 97.25 84 THR A O 1
ATOM 645 N N . LYS A 1 85 ? -0.620 -1.720 6.896 1.00 96.31 85 LYS A N 1
ATOM 646 C CA . LYS A 1 85 ? 0.000 -2.970 6.436 1.00 96.31 85 LYS A CA 1
ATOM 647 C C . LYS A 1 85 ? 0.886 -2.711 5.226 1.00 96.31 85 LYS A C 1
ATOM 649 O O . LYS A 1 85 ? 0.550 -1.899 4.371 1.00 96.31 85 LYS A O 1
ATOM 654 N N . LYS A 1 86 ? 2.004 -3.435 5.163 1.00 96.06 86 LYS A N 1
ATOM 655 C CA . LYS A 1 86 ? 2.957 -3.381 4.054 1.00 96.06 86 LYS A CA 1
ATOM 656 C C . LYS A 1 86 ? 2.736 -4.574 3.132 1.00 96.06 86 LYS A C 1
ATOM 658 O O . LYS A 1 86 ? 2.673 -5.712 3.601 1.00 96.06 86 LYS A O 1
ATOM 663 N N . PHE A 1 87 ? 2.628 -4.311 1.840 1.00 95.88 87 PHE A N 1
ATOM 664 C CA . PHE A 1 87 ? 2.450 -5.306 0.792 1.00 95.88 87 PHE A CA 1
ATOM 665 C C . PHE A 1 87 ? 3.641 -5.274 -0.157 1.00 95.88 87 PHE A C 1
ATOM 667 O O . PHE A 1 87 ? 4.215 -4.219 -0.411 1.00 95.88 87 PHE A O 1
ATOM 674 N N . MET A 1 88 ? 4.023 -6.446 -0.658 1.00 95.69 88 MET A N 1
ATOM 675 C CA . MET A 1 88 ? 5.020 -6.551 -1.715 1.00 95.69 88 MET A CA 1
ATOM 676 C C . MET A 1 88 ? 4.275 -6.649 -3.041 1.00 95.69 88 MET A C 1
ATOM 678 O O . MET A 1 88 ? 3.541 -7.622 -3.256 1.00 95.69 88 MET A O 1
ATOM 682 N N . ALA A 1 89 ? 4.437 -5.626 -3.871 1.00 96.38 89 ALA A N 1
ATOM 683 C CA . ALA A 1 89 ? 3.826 -5.542 -5.185 1.00 96.38 89 ALA A CA 1
ATOM 684 C C . ALA A 1 89 ? 4.865 -5.817 -6.273 1.00 96.38 89 ALA A C 1
ATOM 686 O O . ALA A 1 89 ? 6.053 -5.551 -6.083 1.00 96.38 89 ALA A O 1
ATOM 687 N N . HIS A 1 90 ? 4.409 -6.401 -7.374 1.00 95.31 90 HIS A N 1
ATOM 688 C CA . HIS A 1 90 ? 5.197 -6.585 -8.581 1.00 95.31 90 HIS A CA 1
ATOM 689 C C . HIS A 1 90 ? 5.019 -5.385 -9.505 1.00 95.31 90 HIS A C 1
ATOM 691 O O . HIS A 1 90 ? 3.905 -4.885 -9.656 1.00 95.31 90 HIS A O 1
ATOM 697 N N . ASP A 1 91 ? 6.135 -4.948 -10.066 1.00 93.88 91 ASP A N 1
ATOM 698 C CA . ASP A 1 91 ? 6.244 -3.981 -11.148 1.00 93.88 91 ASP A CA 1
ATOM 699 C C . ASP A 1 91 ? 7.254 -4.592 -12.131 1.00 93.88 91 ASP A C 1
ATOM 701 O O . ASP A 1 91 ? 8.269 -5.141 -11.693 1.00 93.88 91 ASP A O 1
ATOM 705 N N . GLU A 1 92 ? 6.940 -4.617 -13.421 1.00 89.25 92 GLU A N 1
ATOM 706 C CA . GLU A 1 92 ? 7.812 -5.212 -14.441 1.00 89.25 92 GLU A CA 1
ATOM 707 C C . GLU A 1 92 ? 8.822 -4.202 -14.988 1.00 89.25 92 GLU A C 1
ATOM 709 O O . GLU A 1 92 ? 9.947 -4.588 -15.313 1.00 89.25 92 GLU A O 1
ATOM 714 N N . GLU A 1 93 ? 8.427 -2.931 -15.054 1.00 91.06 93 GLU A N 1
ATOM 715 C CA . GLU A 1 93 ? 9.183 -1.849 -15.688 1.00 91.06 93 GLU A CA 1
ATOM 716 C C . GLU A 1 93 ? 9.965 -1.003 -14.666 1.00 91.06 93 GLU A C 1
ATOM 718 O O . GLU A 1 93 ? 10.732 -0.126 -15.056 1.00 91.06 93 GLU A O 1
ATOM 723 N N . ASP A 1 94 ? 9.791 -1.271 -13.363 1.00 90.25 94 ASP A N 1
ATOM 724 C CA . ASP A 1 94 ? 10.436 -0.560 -12.247 1.00 90.25 94 ASP A CA 1
ATOM 725 C C . ASP A 1 94 ? 10.261 0.979 -12.330 1.00 90.25 94 ASP A C 1
ATOM 727 O O . ASP A 1 94 ? 11.128 1.755 -11.925 1.00 90.25 94 ASP A O 1
ATOM 731 N N . VAL A 1 95 ? 9.105 1.434 -12.829 1.00 89.69 95 VAL A N 1
ATOM 732 C CA . VAL A 1 95 ? 8.773 2.859 -13.067 1.00 89.69 95 VAL A CA 1
ATOM 733 C C . VAL A 1 95 ? 8.455 3.604 -11.762 1.00 89.69 95 VAL A C 1
ATOM 735 O O . VAL A 1 95 ? 8.448 4.835 -11.707 1.00 89.69 95 VAL A O 1
ATOM 738 N N . CYS A 1 96 ? 8.171 2.859 -10.699 1.00 90.19 96 CYS A N 1
ATOM 739 C CA . CYS A 1 96 ? 7.730 3.374 -9.412 1.00 90.19 96 CYS A CA 1
ATOM 740 C C . CYS A 1 96 ? 8.834 4.076 -8.596 1.00 90.19 96 CYS A C 1
ATOM 742 O O . CYS A 1 96 ? 9.846 3.468 -8.234 1.00 90.19 96 CYS A O 1
ATOM 744 N N . ASN A 1 97 ? 8.577 5.307 -8.150 1.00 91.50 97 ASN A N 1
ATOM 745 C CA . ASN A 1 97 ? 9.465 6.049 -7.257 1.00 91.50 97 ASN A CA 1
ATOM 746 C C . ASN A 1 97 ? 9.027 5.973 -5.788 1.00 91.50 97 ASN A C 1
ATOM 748 O O . ASN A 1 97 ? 7.905 5.599 -5.429 1.00 91.50 97 ASN A O 1
ATOM 752 N N . ILE A 1 98 ? 9.950 6.317 -4.887 1.00 93.38 98 ILE A N 1
ATOM 753 C CA . ILE A 1 98 ? 9.653 6.376 -3.454 1.00 93.38 98 ILE A CA 1
ATOM 754 C C . ILE A 1 98 ? 8.694 7.537 -3.204 1.00 93.38 98 ILE A C 1
ATOM 756 O O . ILE A 1 98 ? 8.976 8.679 -3.541 1.00 93.38 98 ILE A O 1
ATOM 760 N N . GLY A 1 99 ? 7.582 7.244 -2.537 1.00 93.12 99 GLY A N 1
ATOM 761 C CA . GLY A 1 99 ? 6.596 8.243 -2.157 1.00 93.12 99 GLY A CA 1
ATOM 762 C C . GLY A 1 99 ? 5.387 8.359 -3.079 1.00 93.12 99 GLY A C 1
ATOM 763 O O . GLY A 1 99 ? 4.431 9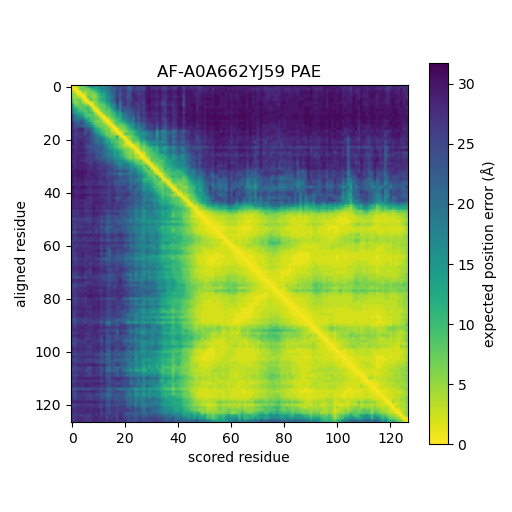.029 -2.688 1.00 93.12 99 GLY A O 1
ATOM 764 N N . ASP A 1 100 ? 5.386 7.655 -4.210 1.00 93.94 100 ASP A N 1
ATOM 765 C CA . ASP A 1 100 ? 4.254 7.613 -5.135 1.00 93.94 100 ASP A CA 1
ATOM 766 C C . ASP A 1 100 ? 3.007 6.998 -4.489 1.00 93.94 100 ASP A C 1
ATOM 768 O O . ASP A 1 100 ? 3.093 6.105 -3.636 1.00 93.94 100 ASP A O 1
ATOM 772 N N . PHE A 1 101 ? 1.835 7.461 -4.929 1.00 94.69 101 PHE A N 1
ATOM 773 C CA . PHE A 1 101 ? 0.554 6.833 -4.613 1.00 94.69 101 PHE A CA 1
ATOM 774 C C . PHE A 1 101 ? 0.137 5.906 -5.743 1.00 94.69 101 PHE A C 1
ATOM 776 O O . PHE A 1 101 ? -0.055 6.342 -6.879 1.00 94.69 101 PHE A O 1
ATOM 783 N N . VAL A 1 102 ? -0.060 4.636 -5.400 1.00 95.44 102 VAL A N 1
ATOM 784 C CA . VAL A 1 102 ? -0.338 3.571 -6.360 1.00 95.44 102 VAL A CA 1
ATOM 785 C C . VAL A 1 102 ? -1.624 2.827 -6.051 1.00 95.44 102 VAL A C 1
ATOM 787 O O . VAL A 1 102 ? -2.016 2.645 -4.891 1.00 95.44 102 VAL A O 1
ATOM 790 N N . ARG A 1 103 ? -2.247 2.353 -7.126 1.00 95.19 103 ARG A N 1
ATOM 791 C CA . ARG A 1 103 ? -3.358 1.414 -7.127 1.00 95.19 103 ARG A CA 1
ATOM 792 C C . ARG A 1 103 ? -2.824 -0.004 -7.310 1.00 95.19 103 ARG A C 1
ATOM 794 O O . ARG A 1 103 ? -2.102 -0.306 -8.259 1.00 95.19 103 ARG A O 1
ATOM 801 N N . LEU A 1 104 ? -3.202 -0.873 -6.381 1.00 95.19 104 LEU A N 1
ATOM 802 C CA . LEU A 1 104 ? -2.821 -2.275 -6.332 1.00 95.19 104 LEU A CA 1
ATOM 803 C C . LEU A 1 104 ? -3.990 -3.164 -6.729 1.00 95.19 104 LEU A C 1
ATOM 805 O O . LEU A 1 104 ? -5.062 -3.108 -6.113 1.00 95.19 104 LEU A O 1
ATOM 809 N N . SER A 1 105 ? -3.736 -4.059 -7.676 1.00 93.81 105 SER A N 1
ATOM 810 C CA . SER A 1 105 ? -4.641 -5.146 -8.021 1.00 93.81 105 SER A CA 1
ATOM 811 C C . SER A 1 105 ? -4.144 -6.465 -7.412 1.00 93.81 105 SER A C 1
ATOM 813 O O . SER A 1 105 ? -2.937 -6.718 -7.319 1.00 93.81 105 SER A O 1
ATOM 815 N N . PRO A 1 106 ? -5.048 -7.319 -6.915 1.00 93.44 106 PRO A N 1
ATOM 816 C CA . PRO A 1 106 ? -4.677 -8.653 -6.476 1.00 93.44 106 PRO A CA 1
ATOM 817 C C . PRO A 1 106 ? -4.387 -9.535 -7.695 1.00 93.44 106 PRO A C 1
ATOM 819 O O . PRO A 1 106 ? -5.099 -9.486 -8.693 1.00 93.44 106 PRO A O 1
ATOM 822 N N . THR A 1 107 ? -3.360 -10.373 -7.603 1.00 92.62 107 THR A N 1
ATOM 823 C CA . THR A 1 107 ? -2.936 -11.259 -8.696 1.00 92.62 107 THR A CA 1
ATOM 824 C C . THR A 1 107 ? -2.695 -12.682 -8.189 1.00 92.62 107 THR A C 1
ATOM 826 O O . THR A 1 107 ? -2.755 -12.958 -6.984 1.00 92.62 107 THR A O 1
ATOM 829 N N . ARG A 1 108 ? -2.413 -13.611 -9.107 1.00 91.62 108 ARG A N 1
ATOM 830 C CA . ARG A 1 108 ? -1.884 -14.933 -8.753 1.00 91.62 108 ARG A CA 1
ATOM 831 C C . ARG A 1 108 ? -0.589 -14.766 -7.942 1.00 91.62 108 ARG A C 1
ATOM 833 O O . ARG A 1 108 ? 0.142 -13.798 -8.144 1.00 91.62 108 ARG A O 1
ATOM 840 N N . PRO A 1 109 ? -0.258 -15.682 -7.023 1.00 94.69 109 PRO A N 1
ATOM 841 C CA . PRO A 1 109 ? 1.007 -15.597 -6.305 1.00 94.69 109 PRO A CA 1
ATOM 842 C C . PRO A 1 109 ? 2.181 -15.669 -7.295 1.00 94.69 109 PRO A C 1
ATOM 844 O O . PRO A 1 109 ? 2.348 -16.666 -7.990 1.00 94.69 109 PRO A O 1
ATOM 847 N N . LEU A 1 110 ? 2.998 -14.616 -7.345 1.00 93.44 110 LEU A N 1
ATOM 848 C CA . LEU A 1 110 ? 4.235 -14.572 -8.139 1.00 93.44 110 LEU A CA 1
ATOM 849 C C . LEU A 1 110 ? 5.432 -15.092 -7.334 1.00 93.44 110 LEU A C 1
ATOM 851 O O . LEU A 1 110 ? 6.427 -15.556 -7.875 1.00 93.44 110 LEU A O 1
ATOM 855 N N . SER A 1 111 ? 5.340 -14.995 -6.008 1.00 93.19 111 SER A N 1
ATOM 856 C CA . SER A 1 111 ? 6.325 -15.494 -5.051 1.00 93.19 111 SER A CA 1
ATOM 857 C C . SER A 1 111 ? 5.637 -15.754 -3.704 1.00 93.19 111 SER A C 1
ATOM 859 O O . SER A 1 111 ? 4.435 -15.529 -3.551 1.00 93.19 111 SER A O 1
ATOM 861 N N . LYS A 1 112 ? 6.397 -16.154 -2.675 1.00 93.00 112 LYS A N 1
ATOM 862 C CA . LYS A 1 112 ? 5.882 -16.430 -1.321 1.00 93.00 112 LYS A CA 1
ATOM 863 C C . LYS A 1 112 ? 5.098 -15.248 -0.729 1.00 93.00 112 LYS A C 1
ATOM 865 O O . LYS A 1 112 ? 4.086 -15.452 -0.061 1.00 93.00 112 LYS A O 1
ATOM 870 N N . AR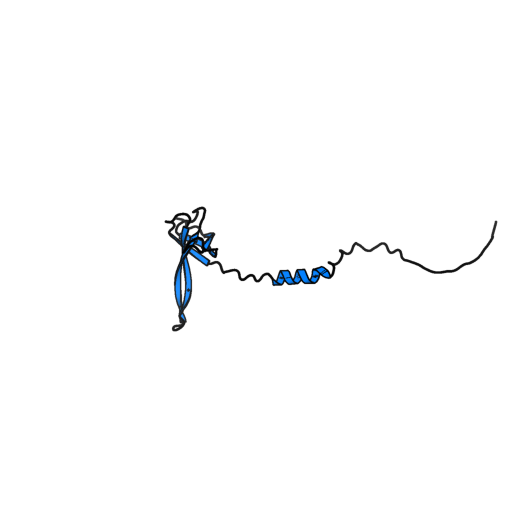G A 1 113 ? 5.559 -14.013 -0.976 1.00 93.94 113 ARG A N 1
ATOM 871 C CA . ARG A 1 113 ? 4.959 -12.771 -0.441 1.00 93.94 113 ARG A CA 1
ATOM 872 C C . ARG A 1 113 ? 4.322 -11.862 -1.499 1.00 93.94 113 ARG A C 1
ATOM 874 O O . ARG A 1 113 ? 3.476 -11.047 -1.142 1.00 93.94 113 ARG A O 1
ATOM 881 N N . LYS A 1 114 ? 4.710 -11.996 -2.771 1.00 94.06 114 LYS A N 1
ATOM 882 C CA . LYS A 1 114 ? 4.253 -11.140 -3.878 1.00 94.06 114 LYS A CA 1
ATOM 883 C C . LYS A 1 114 ? 2.924 -11.665 -4.419 1.00 94.06 114 LYS A C 1
ATOM 885 O O . LYS A 1 114 ? 2.898 -12.681 -5.111 1.00 94.06 114 LYS A O 1
ATOM 890 N N . ARG A 1 115 ? 1.831 -11.006 -4.034 1.00 95.06 115 ARG A N 1
ATOM 891 C CA . ARG A 1 115 ? 0.442 -11.346 -4.420 1.00 95.06 115 ARG A CA 1
ATOM 892 C C . ARG A 1 115 ? -0.330 -10.145 -4.978 1.00 95.06 115 ARG A C 1
ATOM 894 O O . ARG A 1 115 ? -1.536 -10.228 -5.185 1.00 95.06 115 ARG A O 1
ATOM 901 N N . TRP A 1 116 ? 0.366 -9.030 -5.169 1.00 96.12 116 TRP A N 1
ATOM 902 C CA . TRP A 1 116 ? -0.186 -7.756 -5.610 1.00 96.12 116 TRP A CA 1
ATOM 903 C C . TRP A 1 116 ? 0.584 -7.289 -6.838 1.00 96.12 116 TRP A C 1
ATOM 905 O O . TRP A 1 116 ? 1.800 -7.477 -6.891 1.00 96.12 116 TRP A O 1
ATOM 915 N N . ASN A 1 117 ? -0.120 -6.698 -7.794 1.00 94.94 117 ASN A N 1
ATOM 916 C CA . ASN A 1 117 ? 0.454 -6.048 -8.963 1.00 94.94 117 ASN A CA 1
ATOM 917 C C . ASN A 1 117 ? 0.204 -4.541 -8.878 1.00 94.94 117 ASN A C 1
ATOM 919 O O . ASN A 1 117 ? -0.846 -4.124 -8.378 1.00 94.94 117 ASN A O 1
ATOM 923 N N . VAL A 1 118 ? 1.158 -3.739 -9.342 1.00 95.12 118 VAL A N 1
ATOM 924 C CA . VAL A 1 118 ? 0.940 -2.302 -9.537 1.00 95.12 118 VAL A CA 1
ATOM 925 C C . VAL A 1 118 ? 0.203 -2.119 -10.863 1.00 95.12 118 VAL A C 1
ATOM 927 O O . VAL A 1 118 ? 0.654 -2.611 -11.889 1.00 95.12 118 VAL A O 1
ATOM 930 N N . GLU A 1 119 ? -0.968 -1.483 -10.828 1.00 92.06 119 GLU A N 1
ATOM 931 C CA . GLU A 1 119 ? -1.795 -1.253 -12.025 1.00 92.06 119 GLU A CA 1
ATOM 932 C C . GLU A 1 119 ? -1.666 0.191 -12.516 1.00 92.06 119 GLU A C 1
ATOM 934 O O . GLU A 1 119 ? -1.485 0.436 -13.702 1.00 92.06 119 GLU A O 1
ATOM 939 N N . GLU A 1 120 ? -1.742 1.153 -11.593 1.00 91.69 120 GLU A N 1
ATOM 940 C CA . GLU A 1 120 ? -1.782 2.576 -11.923 1.00 91.69 120 GLU A CA 1
ATOM 941 C C . GLU A 1 120 ? -1.058 3.402 -10.852 1.00 91.69 120 GLU A C 1
ATOM 943 O O . GLU A 1 120 ? -1.247 3.186 -9.648 1.00 91.69 120 GLU A O 1
ATOM 948 N N . ILE A 1 121 ? -0.263 4.384 -11.285 1.00 93.06 121 ILE A N 1
ATOM 949 C CA . ILE A 1 121 ? 0.308 5.421 -10.419 1.00 93.06 121 ILE A CA 1
ATOM 950 C C . ILE A 1 121 ? -0.647 6.617 -10.440 1.00 93.06 121 ILE A C 1
ATOM 952 O O . ILE A 1 121 ? -0.698 7.363 -11.413 1.00 93.06 121 ILE A O 1
ATOM 956 N N . THR A 1 122 ? -1.410 6.809 -9.364 1.00 90.62 122 THR A N 1
ATOM 957 C CA . THR A 1 122 ? -2.413 7.883 -9.277 1.00 90.62 122 THR A CA 1
ATOM 958 C C . THR A 1 122 ? -1.767 9.253 -9.073 1.00 90.62 122 THR A C 1
ATOM 960 O O . THR A 1 122 ? -2.242 10.251 -9.609 1.00 90.62 122 THR A O 1
ATOM 963 N N . ARG A 1 123 ? -0.708 9.331 -8.255 1.00 91.25 123 ARG A N 1
ATOM 964 C CA . ARG A 1 123 ? 0.049 10.570 -8.017 1.00 91.25 123 ARG A CA 1
ATOM 965 C C . ARG A 1 123 ? 1.531 10.250 -7.942 1.00 91.25 123 ARG A C 1
ATOM 967 O O . ARG A 1 123 ? 1.924 9.420 -7.120 1.00 91.25 123 ARG A O 1
ATOM 974 N N . LYS A 1 124 ? 2.325 10.935 -8.762 1.00 88.88 124 LYS A N 1
ATOM 975 C CA . LYS A 1 124 ? 3.784 10.917 -8.658 1.00 88.88 124 LYS A CA 1
ATOM 976 C C . LYS A 1 124 ? 4.223 11.861 -7.544 1.00 88.88 124 LYS A C 1
ATOM 978 O O . LYS A 1 124 ? 3.644 12.936 -7.389 1.00 88.88 124 LYS A O 1
ATOM 983 N N . ALA A 1 125 ? 5.198 11.438 -6.752 1.00 82.81 125 ALA A N 1
ATOM 984 C CA . ALA A 1 125 ? 5.873 12.320 -5.819 1.00 82.81 125 ALA A CA 1
ATOM 985 C C . ALA A 1 125 ? 6.872 13.189 -6.592 1.00 82.81 125 ALA A C 1
ATOM 987 O O . ALA A 1 125 ? 7.707 12.674 -7.333 1.00 82.81 125 ALA A O 1
ATOM 988 N N . GLU A 1 126 ? 6.775 14.502 -6.420 1.00 73.81 126 GLU A N 1
ATOM 989 C CA . GLU A 1 126 ? 7.860 15.414 -6.773 1.00 73.81 126 GLU A CA 1
ATOM 990 C C . GLU A 1 126 ? 8.917 15.303 -5.669 1.00 73.81 126 GLU A C 1
ATOM 992 O O . GLU A 1 126 ? 8.593 15.413 -4.481 1.00 73.81 126 GLU A O 1
ATOM 997 N N . VAL A 1 127 ? 10.152 14.994 -6.064 1.00 63.12 127 VAL A N 1
ATOM 998 C CA . VAL A 1 127 ? 11.334 14.926 -5.194 1.00 63.12 127 VAL A CA 1
ATOM 999 C C . VAL A 1 127 ? 12.258 16.068 -5.563 1.00 63.12 127 VAL A C 1
ATOM 1001 O O . VAL A 1 127 ? 12.451 16.267 -6.783 1.00 63.12 127 VAL A O 1
#

Sequence (127 aa):
MIALLKCCANVENDEGRCWSKQPTKPAPSTAGRKEAAAFASRQSSGAMKPLFGKIVSNKMQKSVLVEVARIVKDPKYGKYYKKTKKFMAHDEEDVCNIGDFVRLSPTRPLSKRKRWNVEEITRKAEV

=== Feature glossary ===
Key to the feature types in this record:

pLDDT. pLDDT is the predicted lDDT-Cα score: AlphaFold's confidence that the local environment of each residue (all inter-atomic distances within 15 Å) is correctly placed. It is a per-residue number between 0 and 100, with higher meaning more reliable.

Radius of gyration, Cα contacts, bounding box. The geometric summary reports three shape descriptors. Rg (radius of gyration) measures how spread out the Cα atoms are about their centre of mass; compact globular proteins have small Rg, elongated or unfolded ones large. Cα contacts (<8 Å, |i−j|>4) count long-range residue pairs in spatial proximity — high for tightly packed folds, near zero for rods or random coil. The bounding-box extents give the protein's footprint along x, y, z in Å.

Backbone torsions (φ/ψ). Backbone dihedral angles. Every residue except chain termini has a φ (preceding-C → N → Cα → C) and a ψ 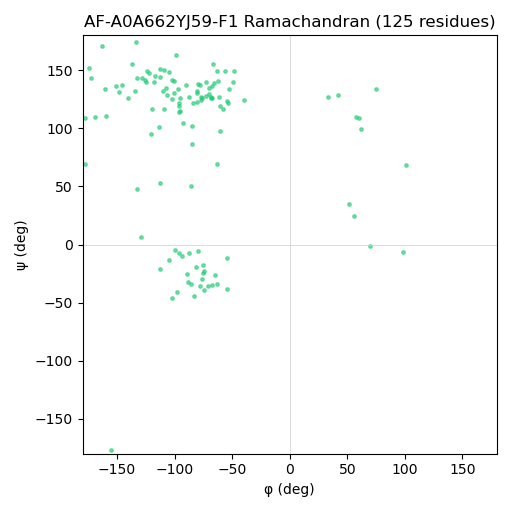(N → Cα → C → next-N). They are reported in degrees following the IUPAC sign convention. Secondary structure is essentially a statement about which (φ, ψ) basin each residue occupies.

Contact-map, Ramachandran, and PAE plots. Plot images: a contact map (which residues are close in 3D, as an N×N binary image), a Ramachandran scatter (backbone torsion angles, revealing secondary-structure composition at a glance), and — for AlphaFold structures — a PAE heatmap (pairwise prediction confidence).

Predicted aligned error. Predicted Aligned Error (PAE) is an AlphaFold confidence matrix: entry (i, j) is the expected error in the position of residue j, in ångströms, when the prediction is superimposed on the true structure at residue i. Low PAE within a block of residues means that block is internally rigid and well-predicted; high PAE between two blocks means their relative placement is uncertain even if each block individually is confident.

Secondary structure (3-state, P-SEA). Three-state secondary structure (P-SEA) collapses the eight DSSP classes into helix (a), strand (b), and coil (c). P-SEA assigns these from Cα geometry alone — distances and angles — without requiring backbone oxygens, so it works on any Cα trace.

Solvent-accessible surface area. Solvent-accessible surface area (SASA) is the area in Å² traced out by the centre of a 1.4 Å probe sphere (a water molecule) rolled over the protein's van der Waals surface (Shrake–Rupley / Lee–Richards construction). Buried residues have near-zero SASA; fully exposed residues can exceed 200 Å². The total SASA scales roughly with the number of surface residues.

Foldseek 3Di. The Foldseek 3Di string encodes local tertiary geometry as a 20-letter alphabet — one character per residue — derived from the relative positions of nearby Cα atoms. Unlike the amino-acid sequence, 3Di is a direct function of the 3D structure, so two proteins with the same fold have similar 3Di strings even at low sequence identity.

B-factor. For experimental (PDB) structures, the B-factor (temperature factor) quantifies the positional spread of each atom in the crystal — a combination of thermal vibration and static disorder — in units of Å². High B-factors mark flexible loops or poorly resolved regions; low B-factors mark the rigid, well-ordered core.

mmCIF coordinates. The mmCIF block holds the 3D Cartesian coordinates of each backbone atom (N, Cα, C, O) in ångströms. mmCIF is the PDB's canonical archive format — a tagged-loop text representation of the atomic model.

InterPro / GO / CATH / organism. Functional annotations link the protein to curated databases. InterPro entries identify conserved domains and families by matching the sequence against member-database signatures (Pfam, PROSITE, CDD, …). Gene Ontology (GO) terms describe molecular function, biological process, and cellular component in a controlled vocabulary. CATH places the structure in a hierarchical fold classification (Class/Architecture/Topology/Homologous-superfamily). The organism is the source species.

Rendered structure images. Structure images are PyMOL renders from six orthogonal camera directions. Cartoon representation draws helices as coils and strands as arrows; sticks shows the backbone as bonds; surface shows the solvent-excluded envelope. Rainbow coloring maps sequence position to hue (blue→red, N→C); chain coloring assigns a distinct color per polypeptide.

Sequence. This is the polypeptide sequence — one letter per residue, N-terminus first. Length ranges from a few dozen residues for small domains to over a thousand for large multi-domain proteins.

Secondary structure (8-state, DSSP). The SS8 string is DSSP's per-residue secondary-structure call. α-helix (H) means an i→i+4 H-bond ladder; β-strand (E) means the residue participates in a β-sheet; 3₁₀ (G) and π (I) are tighter and wider helices; T/S are turns/bends; '-' is loop.

Nearest PDB structures. Structural nearest neighbors (via Foldseek easy-search vs the PDB). Reported per hit: target PDB id, E-value, and alignment TM-score. A TM-score above ~0.5 is the conventional threshold for 'same fold'.